Protein AF-A0A2D1VIY9-F1 (afdb_monomer_lite)

Organism: Pinus pinaster (NCBI:txid71647)

Sequence (58 aa):
MKLAHWMYAGPAHIGTLRVASSFKNVHAIMHAPLGDDYFNVMRSMLERERNFTPATAS

InterPro domains:
  IPR050152 ChlB/BchB/BchZ [PTHR33712] (1-58)

Secondary structure (DSSP, 8-state):
----S--SS--HHHHHHHHHHHSTT--EEE---TTGGGHHHHHHHHS--SSPPSEEE-

Structure (mmCIF, N/CA/C/O backbone):
data_AF-A0A2D1VIY9-F1
#
_entry.id   AF-A0A2D1VIY9-F1
#
loop_
_atom_site.group_PDB
_atom_site.id
_atom_site.type_symbol
_atom_site.label_atom_id
_atom_site.label_alt_id
_atom_site.label_comp_id
_atom_site.label_asym_id
_atom_site.label_entity_id
_atom_site.label_seq_id
_atom_site.pdbx_PDB_ins_code
_atom_site.Cartn_x
_atom_site.Cartn_y
_atom_site.Cartn_z
_atom_site.occupancy
_atom_site.B_iso_or_equiv
_atom_site.auth_seq_id
_atom_site.auth_comp_id
_atom_site.auth_asym_id
_atom_site.auth_atom_id
_atom_site.pdbx_PDB_model_num
ATOM 1 N N . MET A 1 1 ? 10.206 -7.680 -23.136 1.00 89.25 1 MET A N 1
ATOM 2 C CA . MET A 1 1 ? 9.991 -6.441 -22.350 1.00 89.25 1 MET A CA 1
ATOM 3 C C . MET A 1 1 ? 9.055 -5.520 -23.122 1.00 89.25 1 MET A C 1
ATOM 5 O O . MET A 1 1 ? 9.005 -5.647 -24.340 1.00 89.25 1 MET A O 1
ATOM 9 N N . LYS A 1 2 ? 8.298 -4.650 -22.443 1.00 95.44 2 LYS A N 1
ATOM 10 C CA . LYS A 1 2 ? 7.386 -3.676 -23.069 1.00 95.44 2 LYS A CA 1
ATOM 11 C C . LYS A 1 2 ? 7.686 -2.291 -22.505 1.00 95.44 2 LYS A C 1
ATOM 13 O O . LYS A 1 2 ? 7.788 -2.157 -21.291 1.00 95.44 2 LYS A O 1
ATOM 18 N N . LEU A 1 3 ? 7.828 -1.296 -23.375 1.00 96.81 3 LEU A N 1
ATOM 19 C CA . LEU A 1 3 ? 7.969 0.094 -22.957 1.00 96.81 3 LEU A CA 1
ATOM 20 C C . LEU A 1 3 ? 6.574 0.676 -22.708 1.00 96.81 3 LEU A C 1
ATOM 22 O O . LEU A 1 3 ? 5.732 0.653 -23.603 1.00 96.81 3 LEU A O 1
ATOM 26 N N . ALA A 1 4 ? 6.332 1.167 -21.496 1.00 97.38 4 ALA A N 1
ATOM 27 C CA . ALA A 1 4 ? 5.086 1.814 -21.106 1.00 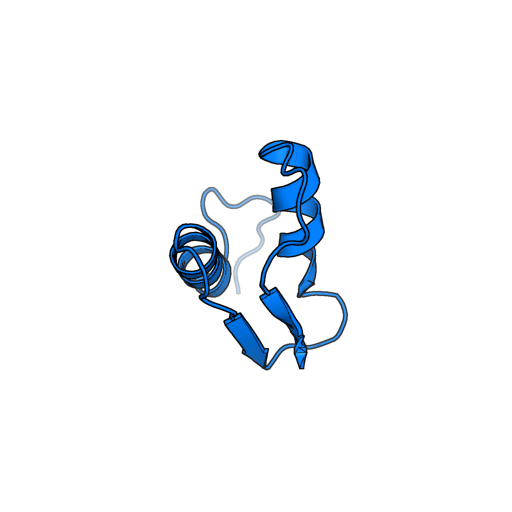97.38 4 ALA A CA 1
ATOM 28 C C . ALA A 1 4 ? 5.357 2.827 -19.988 1.00 97.38 4 ALA A C 1
ATOM 30 O O . ALA A 1 4 ? 6.216 2.599 -19.141 1.00 97.38 4 ALA A O 1
ATOM 31 N N . HIS A 1 5 ? 4.602 3.923 -19.982 1.00 97.25 5 HIS A N 1
ATOM 32 C CA . HIS A 1 5 ? 4.627 4.939 -18.921 1.00 97.25 5 HIS A CA 1
ATOM 33 C C . HIS A 1 5 ? 3.255 5.113 -18.244 1.00 97.25 5 HIS A C 1
ATOM 35 O O . HIS A 1 5 ? 3.107 5.924 -17.335 1.00 97.25 5 HIS A O 1
ATOM 41 N N . TRP A 1 6 ? 2.230 4.401 -18.722 1.00 97.88 6 TRP A N 1
ATOM 42 C CA . TRP A 1 6 ? 0.865 4.456 -18.210 1.00 97.88 6 TRP A CA 1
ATOM 43 C C . TRP A 1 6 ? 0.258 3.058 -18.177 1.00 97.88 6 TRP A C 1
ATOM 45 O O . TRP A 1 6 ? 0.491 2.245 -19.076 1.00 97.88 6 TRP A O 1
ATOM 55 N N . MET A 1 7 ? -0.545 2.794 -17.151 1.00 97.94 7 MET A N 1
ATOM 56 C CA . MET A 1 7 ? -1.291 1.553 -16.980 1.00 97.94 7 MET A CA 1
ATOM 57 C C . MET A 1 7 ? -2.693 1.887 -16.474 1.00 97.94 7 MET A C 1
ATOM 59 O O . MET A 1 7 ? -2.848 2.695 -15.565 1.00 97.94 7 MET A O 1
ATOM 63 N N . TYR A 1 8 ? -3.718 1.248 -17.043 1.00 98.00 8 TYR A N 1
ATOM 64 C CA . TYR A 1 8 ? -5.103 1.430 -16.587 1.00 98.00 8 TYR A CA 1
ATOM 65 C C . TYR A 1 8 ? -5.376 0.788 -15.220 1.00 98.00 8 TYR A C 1
ATOM 67 O O . TYR A 1 8 ? -6.264 1.235 -14.501 1.00 98.00 8 TYR A O 1
ATOM 75 N N . ALA A 1 9 ? -4.634 -0.266 -14.871 1.00 98.12 9 ALA A N 1
ATOM 76 C CA . ALA A 1 9 ? -4.792 -1.010 -13.629 1.00 98.12 9 ALA A CA 1
ATOM 77 C C . ALA A 1 9 ? -3.450 -1.127 -12.899 1.00 98.12 9 ALA A C 1
ATOM 79 O O . ALA A 1 9 ? -2.415 -1.354 -13.528 1.00 98.12 9 ALA A O 1
ATOM 80 N N . GLY A 1 10 ? -3.491 -0.976 -11.573 1.00 96.25 10 GLY A N 1
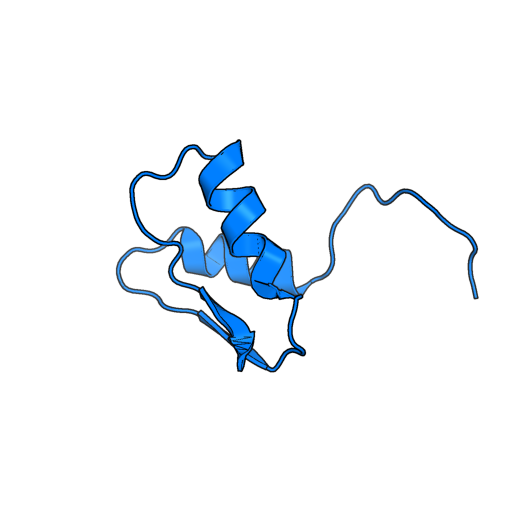ATOM 81 C CA . GLY A 1 10 ? -2.335 -1.164 -10.699 1.00 96.25 10 GLY A CA 1
ATOM 82 C C . GLY A 1 10 ? -1.959 -2.641 -10.498 1.00 96.25 10 GLY A C 1
ATOM 83 O O . GLY A 1 10 ? -2.661 -3.538 -10.973 1.00 96.25 10 GLY A O 1
ATOM 84 N N . PRO A 1 11 ? -0.858 -2.912 -9.778 1.00 97.75 11 PRO A N 1
ATOM 85 C CA . PRO A 1 11 ? -0.408 -4.270 -9.486 1.00 97.75 11 PRO A CA 1
ATOM 86 C C . PRO A 1 11 ? -1.375 -5.006 -8.543 1.00 97.75 11 PRO A C 1
ATOM 88 O O . P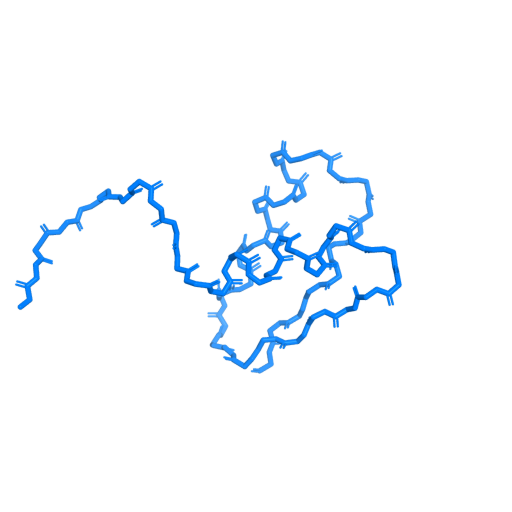RO A 1 11 ? -2.141 -4.394 -7.797 1.00 97.75 11 PRO A O 1
ATOM 91 N N . ALA A 1 12 ? -1.312 -6.341 -8.547 1.00 98.25 12 ALA A N 1
ATOM 92 C CA . ALA A 1 12 ? -2.266 -7.200 -7.837 1.00 98.25 12 ALA A CA 1
ATOM 93 C C . ALA A 1 12 ? -2.395 -6.880 -6.335 1.00 98.25 12 ALA A C 1
ATOM 95 O O . ALA A 1 12 ? -3.502 -6.901 -5.796 1.00 98.25 12 ALA A O 1
ATOM 96 N N . HIS A 1 13 ? -1.290 -6.522 -5.670 1.00 97.62 13 HIS A N 1
ATOM 97 C CA . HIS A 1 13 ? -1.289 -6.226 -4.235 1.00 97.62 13 HIS A CA 1
ATOM 98 C C . HIS A 1 13 ? -2.163 -5.014 -3.869 1.00 97.62 13 HIS A C 1
ATOM 100 O O . HIS A 1 13 ? -2.760 -5.012 -2.796 1.00 97.62 13 HIS A O 1
ATOM 106 N N . ILE A 1 14 ? -2.331 -4.028 -4.761 1.00 97.88 14 ILE A N 1
ATOM 107 C CA . ILE A 1 14 ? -3.230 -2.886 -4.521 1.00 97.88 14 ILE A CA 1
ATOM 108 C C . ILE A 1 14 ? -4.685 -3.357 -4.435 1.00 97.88 14 ILE A C 1
ATOM 110 O O . ILE A 1 14 ? -5.456 -2.844 -3.626 1.00 97.88 14 ILE A O 1
ATOM 114 N N . GLY A 1 15 ? -5.066 -4.370 -5.218 1.00 98.19 15 GLY A N 1
ATOM 115 C CA . GLY A 1 15 ? -6.386 -4.995 -5.126 1.00 98.19 15 GLY A CA 1
ATOM 116 C C . GLY A 1 15 ? -6.618 -5.641 -3.760 1.00 98.19 15 GLY A C 1
ATOM 117 O O . GLY A 1 15 ? -7.614 -5.343 -3.100 1.00 98.19 15 GLY A O 1
ATOM 118 N N . THR A 1 16 ? -5.671 -6.458 -3.297 1.00 98.19 16 THR A N 1
ATOM 119 C CA . THR A 1 16 ? -5.742 -7.103 -1.976 1.00 98.19 16 THR A CA 1
ATOM 120 C C . THR A 1 16 ? -5.808 -6.075 -0.848 1.00 98.19 16 THR A C 1
ATOM 122 O O . THR A 1 16 ? -6.631 -6.207 0.058 1.00 98.19 16 THR A O 1
ATOM 125 N N . LEU A 1 17 ? -4.998 -5.015 -0.924 1.00 98.12 17 LEU A N 1
ATOM 126 C CA . LEU A 1 17 ? -4.997 -3.949 0.073 1.00 98.12 17 LEU A CA 1
ATOM 127 C C . LEU A 1 17 ? -6.310 -3.171 0.104 1.00 98.12 17 LEU A C 1
ATOM 129 O O . LEU A 1 17 ? -6.769 -2.850 1.196 1.00 98.12 17 LEU A O 1
ATOM 133 N N . ARG A 1 18 ? -6.950 -2.914 -1.046 1.00 98.12 18 ARG A N 1
ATOM 134 C CA . ARG A 1 18 ? -8.291 -2.303 -1.104 1.00 98.12 18 ARG A CA 1
ATOM 135 C C . ARG A 1 18 ? -9.340 -3.171 -0.414 1.00 98.12 18 ARG A C 1
ATOM 137 O O . ARG A 1 18 ? -10.165 -2.643 0.325 1.00 98.12 18 ARG A O 1
ATOM 144 N N . VAL A 1 19 ? -9.290 -4.488 -0.617 1.00 98.25 19 VAL A N 1
ATOM 145 C CA . VAL A 1 19 ? -10.205 -5.427 0.048 1.00 98.25 19 VAL A CA 1
ATOM 146 C C . VAL A 1 19 ? -9.974 -5.422 1.558 1.00 98.25 19 VAL A C 1
ATOM 148 O O . VAL A 1 19 ? -10.914 -5.160 2.304 1.00 98.25 19 VAL A O 1
ATOM 151 N N . ALA A 1 20 ? -8.736 -5.620 2.020 1.00 98.25 20 ALA A N 1
ATOM 152 C CA . ALA A 1 20 ? -8.407 -5.601 3.449 1.00 98.25 20 ALA A CA 1
ATOM 153 C C . ALA A 1 20 ? -8.825 -4.279 4.119 1.00 98.25 20 ALA A C 1
ATOM 155 O O . ALA A 1 20 ? -9.470 -4.276 5.162 1.00 98.25 20 ALA A O 1
ATOM 156 N N . SER A 1 21 ? -8.545 -3.164 3.446 1.00 97.56 21 SER A N 1
ATOM 157 C CA . SER A 1 21 ? -8.869 -1.797 3.856 1.00 97.56 21 SER A CA 1
ATOM 158 C C . SER A 1 21 ? -10.362 -1.492 3.995 1.00 97.56 21 SER A C 1
ATOM 160 O O . SER A 1 21 ? -10.718 -0.538 4.690 1.00 97.56 21 SER A O 1
ATOM 162 N N . SER A 1 22 ? -11.223 -2.256 3.318 1.00 97.44 22 SER A N 1
ATOM 163 C CA . SER A 1 22 ? -12.679 -2.070 3.343 1.00 97.44 22 SER A CA 1
ATOM 164 C C . SER A 1 22 ? -13.347 -2.700 4.569 1.00 97.44 22 SER A C 1
ATOM 166 O O . SER A 1 22 ? -14.451 -2.304 4.948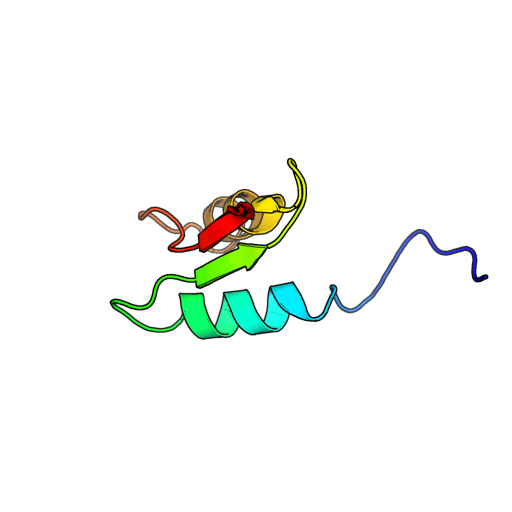 1.00 97.44 22 SER A O 1
ATOM 168 N N . PHE A 1 23 ? -12.674 -3.654 5.219 1.00 98.19 23 PHE A N 1
ATOM 169 C CA . PHE A 1 23 ? -13.157 -4.290 6.437 1.00 98.19 23 PHE A CA 1
ATOM 170 C C . PHE A 1 23 ? -12.684 -3.533 7.679 1.00 98.19 23 PHE A C 1
ATOM 172 O O . PHE A 1 23 ? -11.606 -2.944 7.717 1.00 98.19 23 PHE A O 1
ATOM 179 N N . LYS A 1 24 ? -13.494 -3.578 8.739 1.00 96.88 24 LYS A N 1
ATOM 180 C CA . LYS A 1 24 ? -13.080 -3.098 10.061 1.00 96.88 24 LYS A CA 1
ATOM 181 C C . LYS A 1 24 ? -12.263 -4.182 10.760 1.00 96.88 24 LYS A C 1
ATOM 183 O O . LYS A 1 24 ? -12.604 -5.356 10.660 1.00 96.88 24 LYS A O 1
ATOM 188 N N . ASN A 1 25 ? -11.244 -3.773 11.515 1.00 97.50 25 ASN A N 1
ATOM 189 C CA . ASN A 1 25 ? -10.383 -4.662 12.309 1.00 97.50 25 ASN A CA 1
ATOM 190 C C . ASN A 1 25 ? -9.611 -5.713 11.483 1.00 97.50 25 ASN A C 1
ATOM 192 O O . ASN A 1 25 ? -9.306 -6.790 11.987 1.00 97.50 25 ASN A O 1
ATOM 196 N N . VAL A 1 26 ? -9.283 -5.399 10.226 1.00 98.38 26 VAL A N 1
ATOM 197 C CA . VAL A 1 26 ? -8.386 -6.199 9.380 1.00 98.38 26 VAL A CA 1
ATOM 198 C C . VAL A 1 26 ? -7.142 -5.368 9.088 1.00 98.38 26 VAL A C 1
ATOM 200 O O . VAL A 1 26 ? -7.260 -4.250 8.593 1.00 98.38 26 VAL A O 1
ATOM 203 N N . HIS A 1 27 ? -5.959 -5.911 9.391 1.00 98.31 27 HIS A N 1
ATOM 204 C CA . HIS A 1 27 ? -4.670 -5.273 9.108 1.00 98.31 27 HIS A CA 1
ATOM 205 C C . HIS A 1 27 ? -3.874 -6.119 8.122 1.00 98.31 27 HIS A C 1
ATOM 207 O O . HIS A 1 27 ? -3.697 -7.318 8.336 1.00 98.31 27 HIS A O 1
ATOM 213 N N . ALA A 1 28 ? -3.402 -5.503 7.042 1.00 98.06 28 ALA A N 1
ATOM 214 C CA . ALA A 1 28 ? -2.601 -6.178 6.031 1.00 98.06 28 ALA A CA 1
ATOM 215 C C . ALA A 1 28 ? -1.106 -5.919 6.253 1.00 98.06 28 ALA A C 1
ATOM 217 O O . ALA A 1 28 ? -0.689 -4.783 6.471 1.00 98.06 28 ALA A O 1
ATOM 218 N N . ILE A 1 29 ? -0.291 -6.968 6.141 1.00 98.06 29 ILE A N 1
ATOM 219 C CA . ILE A 1 29 ? 1.171 -6.852 6.105 1.00 98.06 29 ILE A CA 1
ATOM 220 C C . ILE A 1 29 ? 1.637 -7.332 4.735 1.00 98.06 29 ILE A C 1
ATOM 222 O O . ILE A 1 29 ? 1.276 -8.429 4.304 1.00 98.06 29 ILE A O 1
ATOM 226 N N . MET A 1 30 ? 2.396 -6.495 4.036 1.00 97.56 30 MET A N 1
ATOM 227 C CA . MET A 1 30 ? 2.950 -6.799 2.725 1.00 97.56 30 MET A CA 1
ATOM 228 C C . MET A 1 30 ? 4.448 -7.036 2.851 1.00 97.56 30 MET A C 1
ATOM 230 O O . MET A 1 30 ? 5.167 -6.154 3.303 1.00 97.56 30 MET A O 1
ATOM 234 N N . HIS A 1 31 ? 4.915 -8.194 2.393 1.00 98.19 31 HIS A N 1
ATOM 235 C CA . HIS A 1 31 ? 6.342 -8.412 2.195 1.00 98.19 31 HIS A CA 1
ATOM 236 C C . HIS A 1 31 ? 6.803 -7.623 0.963 1.00 98.19 31 HIS A C 1
ATOM 238 O O . HIS A 1 31 ? 6.529 -8.039 -0.169 1.00 98.19 31 HIS A O 1
ATOM 244 N N . ALA A 1 32 ? 7.421 -6.464 1.181 1.00 97.69 32 ALA A N 1
ATOM 245 C CA . ALA A 1 32 ? 7.732 -5.504 0.126 1.00 97.69 32 ALA A CA 1
ATOM 246 C C . ALA A 1 32 ? 8.903 -4.583 0.511 1.00 97.69 32 ALA A C 1
ATOM 248 O O . ALA A 1 32 ? 9.099 -4.294 1.690 1.00 97.69 32 ALA A O 1
ATOM 249 N N . PRO A 1 33 ? 9.685 -4.099 -0.470 1.00 97.62 33 PRO A N 1
ATOM 250 C CA . PRO A 1 33 ? 10.760 -3.151 -0.213 1.00 97.62 33 PRO A CA 1
ATOM 251 C C . PRO A 1 33 ? 10.234 -1.789 0.263 1.00 97.62 33 PRO A C 1
ATOM 253 O O . PRO A 1 33 ? 9.070 -1.429 0.077 1.00 97.62 33 PRO A O 1
ATOM 256 N N . LEU A 1 34 ? 11.139 -0.992 0.835 1.00 96.94 34 LEU A N 1
ATOM 257 C CA . LEU A 1 34 ? 10.855 0.383 1.237 1.00 96.94 34 LEU A CA 1
ATOM 258 C C . LEU A 1 34 ? 10.339 1.212 0.047 1.00 96.94 34 LEU A C 1
ATOM 260 O O . LEU A 1 34 ? 10.995 1.279 -0.992 1.00 96.94 34 LEU A O 1
ATOM 264 N N . GLY A 1 35 ? 9.197 1.879 0.234 1.00 96.88 35 GLY A N 1
ATOM 265 C CA . GLY A 1 35 ? 8.550 2.733 -0.766 1.00 96.88 35 GLY A CA 1
ATOM 266 C C . GLY A 1 35 ? 7.317 2.114 -1.432 1.00 96.88 35 GLY A C 1
ATOM 267 O O . GLY A 1 35 ? 6.473 2.855 -1.940 1.00 96.88 35 GLY A O 1
ATOM 268 N N . ASP A 1 36 ? 7.143 0.788 -1.371 1.00 97.62 36 ASP A N 1
ATOM 269 C CA . ASP A 1 36 ? 5.932 0.112 -1.871 1.00 97.62 36 ASP A CA 1
ATOM 270 C C . ASP A 1 36 ? 4.698 0.344 -0.964 1.00 97.62 36 ASP A C 1
ATOM 272 O O . ASP A 1 36 ? 3.574 -0.036 -1.296 1.00 97.62 36 ASP A O 1
ATOM 276 N N . ASP A 1 37 ? 4.870 1.052 0.156 1.00 97.12 37 ASP A N 1
ATOM 277 C CA . ASP A 1 37 ? 3.816 1.519 1.061 1.00 97.12 37 ASP A CA 1
ATOM 278 C C . ASP A 1 37 ? 3.093 2.794 0.574 1.00 97.12 37 ASP A C 1
ATOM 280 O O . ASP A 1 37 ? 2.220 3.321 1.272 1.00 97.12 37 ASP A O 1
ATOM 284 N N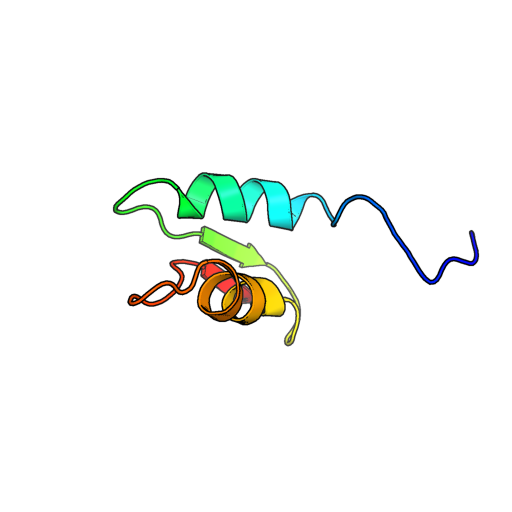 . TYR A 1 38 ? 3.356 3.248 -0.661 1.00 97.69 38 TYR A N 1
ATOM 285 C CA . TYR A 1 38 ? 2.676 4.387 -1.306 1.00 97.69 38 TYR A CA 1
ATOM 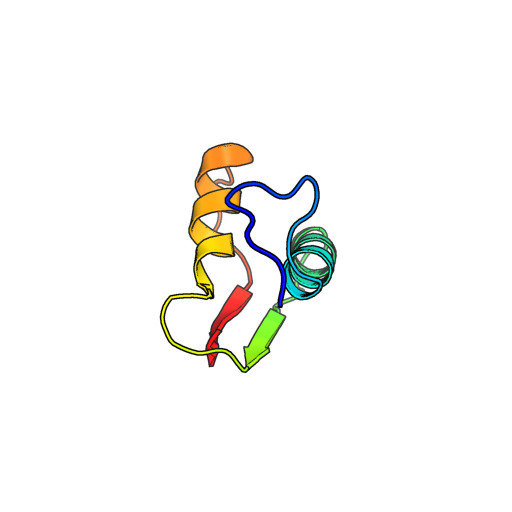286 C C . TYR A 1 38 ? 1.141 4.253 -1.363 1.00 97.69 38 TYR A C 1
ATOM 288 O O . TYR A 1 38 ? 0.432 5.253 -1.520 1.00 97.69 38 TYR A O 1
ATOM 296 N N . PHE A 1 39 ? 0.599 3.043 -1.178 1.00 98.06 39 PHE A N 1
ATOM 297 C CA . PHE A 1 39 ? -0.834 2.818 -0.975 1.00 98.06 39 PHE A CA 1
ATOM 298 C C . PHE A 1 39 ? -1.409 3.655 0.177 1.00 98.06 39 PHE A C 1
ATOM 300 O O . PHE A 1 39 ? -2.507 4.198 0.044 1.00 98.06 39 PHE A O 1
ATOM 307 N N . ASN A 1 40 ? -0.655 3.829 1.264 1.00 98.00 40 ASN A N 1
ATOM 308 C CA . ASN A 1 40 ? -1.078 4.623 2.417 1.00 98.00 40 ASN A CA 1
ATOM 309 C C . ASN A 1 40 ? -1.280 6.098 2.035 1.00 98.00 40 ASN A C 1
ATOM 311 O O . ASN A 1 40 ? -2.246 6.731 2.470 1.00 98.00 40 ASN A O 1
ATOM 315 N N . VAL A 1 41 ? -0.419 6.631 1.162 1.00 98.19 41 VAL A N 1
ATOM 316 C CA . VAL A 1 41 ? -0.531 8.002 0.642 1.00 98.19 41 VAL A CA 1
ATOM 317 C C . VAL A 1 41 ? -1.734 8.123 -0.290 1.00 98.19 41 VAL A C 1
ATOM 319 O O . VAL A 1 41 ? -2.555 9.020 -0.117 1.00 98.19 41 VAL A O 1
ATOM 322 N N . MET A 1 42 ? -1.892 7.201 -1.246 1.00 97.94 42 MET A N 1
ATOM 323 C CA . MET A 1 42 ? -3.033 7.229 -2.170 1.00 97.94 42 MET A CA 1
ATOM 324 C C . MET A 1 42 ? -4.366 7.176 -1.424 1.00 97.94 42 MET A C 1
ATOM 326 O O . MET A 1 42 ? -5.254 7.978 -1.705 1.00 97.94 42 MET A O 1
ATOM 330 N N . ARG A 1 43 ? -4.505 6.258 -0.462 1.00 97.50 43 ARG A N 1
ATOM 331 C CA . ARG A 1 43 ? -5.754 6.072 0.276 1.00 97.50 43 ARG A CA 1
ATOM 332 C C . ARG A 1 43 ? -6.094 7.284 1.134 1.00 97.50 43 ARG A C 1
ATOM 334 O O . ARG A 1 43 ? -7.186 7.830 1.007 1.00 97.50 43 ARG A O 1
ATOM 341 N N . SER A 1 44 ? -5.160 7.728 1.971 1.00 98.12 44 SER A N 1
ATOM 342 C CA . SER A 1 44 ? -5.391 8.875 2.858 1.00 98.12 44 SER A CA 1
ATOM 343 C C . SER A 1 44 ? -5.750 10.145 2.084 1.00 98.12 44 SER A C 1
ATOM 345 O O . SER A 1 44 ? -6.676 10.855 2.471 1.00 98.12 44 SER A O 1
ATOM 347 N N . MET A 1 45 ? -5.090 10.398 0.951 1.00 98.31 45 MET A N 1
ATOM 348 C CA . MET A 1 45 ? -5.315 11.608 0.159 1.00 98.31 45 MET A CA 1
ATOM 349 C C . MET A 1 45 ? -6.578 11.531 -0.704 1.00 98.31 45 MET A C 1
ATOM 351 O O . MET A 1 45 ? -7.388 12.458 -0.687 1.00 98.31 45 MET A O 1
ATOM 355 N N . LEU A 1 46 ? -6.764 10.446 -1.462 1.00 98.06 46 LEU A N 1
ATOM 356 C CA . LEU A 1 46 ? -7.841 10.350 -2.454 1.00 98.06 46 LEU A CA 1
ATOM 357 C C . LEU A 1 46 ? -9.179 9.941 -1.834 1.00 98.06 46 LEU A C 1
ATOM 359 O O . LEU A 1 46 ? -10.214 10.469 -2.235 1.00 98.06 46 LEU A O 1
ATOM 363 N N . GLU A 1 47 ? -9.175 9.053 -0.836 1.00 97.56 47 GLU A N 1
ATOM 364 C CA . GLU A 1 47 ? -10.393 8.693 -0.091 1.00 97.56 47 GLU A CA 1
ATOM 365 C C . GLU A 1 47 ? -10.671 9.668 1.063 1.00 97.56 47 GLU A C 1
ATOM 367 O O . GLU A 1 47 ? -11.738 9.615 1.672 1.00 97.56 47 GLU A O 1
ATOM 372 N N . ARG A 1 48 ? -9.741 10.597 1.340 1.00 97.44 48 ARG A N 1
ATOM 373 C CA . ARG A 1 48 ? -9.815 11.568 2.447 1.00 97.44 48 ARG A CA 1
ATOM 374 C C . ARG A 1 48 ? -10.058 10.879 3.793 1.00 97.44 48 ARG A C 1
ATOM 376 O O . ARG A 1 48 ? -10.834 11.363 4.622 1.00 97.44 48 ARG A O 1
ATOM 383 N N . GLU A 1 49 ? -9.408 9.732 3.979 1.00 96.31 49 GLU A N 1
ATOM 384 C CA . GLU A 1 49 ? -9.537 8.911 5.178 1.00 96.31 49 GLU A CA 1
ATOM 385 C C . GLU A 1 49 ? -9.006 9.678 6.397 1.00 96.31 49 GLU A C 1
ATOM 387 O O . GLU A 1 49 ? -7.946 10.306 6.348 1.00 96.31 49 GLU A O 1
ATOM 392 N N . ARG A 1 50 ? -9.767 9.655 7.497 1.00 96.75 50 ARG A N 1
ATOM 393 C CA . ARG A 1 50 ? -9.392 10.354 8.738 1.00 96.75 50 ARG A CA 1
ATOM 394 C C . ARG A 1 50 ? -8.493 9.503 9.627 1.00 96.75 50 ARG A C 1
ATOM 396 O O . ARG A 1 50 ? -7.794 10.050 10.475 1.00 96.75 50 ARG A O 1
ATOM 403 N N . ASN A 1 51 ? -8.551 8.185 9.462 1.00 96.56 51 ASN A N 1
ATOM 404 C CA . ASN A 1 51 ? -7.773 7.227 10.236 1.00 96.56 51 ASN A CA 1
ATOM 405 C C . ASN A 1 51 ? -6.508 6.792 9.484 1.00 96.56 51 ASN A C 1
ATOM 407 O O . ASN A 1 51 ? -6.365 6.994 8.279 1.00 96.56 51 ASN A O 1
ATOM 411 N N . PHE A 1 52 ? -5.588 6.138 10.191 1.00 97.19 52 PHE A N 1
ATOM 412 C CA . PHE A 1 52 ? -4.464 5.486 9.527 1.00 97.19 52 PHE A CA 1
ATOM 413 C C . PHE A 1 52 ? -4.943 4.315 8.666 1.00 97.19 52 PHE A C 1
ATOM 415 O O . PHE A 1 52 ? -5.846 3.566 9.043 1.00 97.19 52 PHE A O 1
ATOM 422 N N . THR A 1 53 ? -4.311 4.148 7.506 1.00 97.25 53 THR A N 1
ATOM 423 C CA . THR A 1 53 ? -4.556 2.987 6.648 1.00 97.25 53 THR A CA 1
ATOM 424 C C . THR A 1 53 ? -4.012 1.729 7.345 1.00 97.25 53 THR A C 1
ATOM 426 O O . THR A 1 53 ? -2.848 1.737 7.746 1.00 97.25 53 THR A O 1
ATOM 429 N N . PRO A 1 54 ? -4.803 0.648 7.499 1.00 97.81 54 PRO A N 1
ATOM 430 C CA . PRO A 1 54 ? -4.393 -0.568 8.197 1.00 97.81 54 PRO A CA 1
ATOM 431 C C . PRO A 1 54 ? -3.560 -1.477 7.275 1.00 97.81 54 PRO A C 1
ATOM 433 O O . PRO A 1 54 ? -3.943 -2.605 6.954 1.00 97.81 54 PRO A O 1
ATOM 436 N N . ALA A 1 55 ? -2.438 -0.945 6.787 1.00 97.62 55 ALA A N 1
ATOM 437 C CA . ALA A 1 55 ? -1.489 -1.643 5.931 1.00 97.62 55 ALA A CA 1
ATOM 438 C C . ALA A 1 55 ? -0.043 -1.275 6.298 1.00 97.62 55 ALA A C 1
ATOM 440 O O . ALA A 1 55 ? 0.283 -0.101 6.493 1.00 97.62 55 ALA A O 1
ATOM 441 N N . THR A 1 56 ? 0.836 -2.274 6.366 1.00 98.12 56 THR A N 1
ATOM 442 C CA . THR A 1 56 ? 2.264 -2.099 6.680 1.00 98.12 56 THR A CA 1
ATOM 443 C C . THR A 1 56 ? 3.120 -2.896 5.700 1.00 98.12 56 THR A C 1
ATOM 445 O O . THR A 1 56 ? 2.780 -4.035 5.388 1.00 98.12 56 THR A O 1
ATOM 448 N N . ALA A 1 57 ? 4.220 -2.311 5.222 1.00 95.56 57 ALA A N 1
ATOM 449 C CA . ALA A 1 57 ? 5.251 -3.035 4.481 1.00 95.56 57 ALA A CA 1
ATOM 450 C C . ALA A 1 57 ? 6.317 -3.573 5.454 1.00 95.56 57 ALA A C 1
ATOM 452 O O . ALA A 1 57 ? 6.696 -2.866 6.391 1.00 95.56 57 ALA A O 1
ATOM 453 N N . SER A 1 58 ? 6.759 -4.815 5.249 1.00 90.31 58 SER A N 1
ATOM 454 C CA . SER A 1 58 ? 7.792 -5.508 6.034 1.00 90.31 58 SER A CA 1
ATOM 455 C C . SER A 1 58 ? 8.862 -6.115 5.144 1.00 90.31 58 SER A C 1
ATOM 457 O O . SER A 1 58 ? 8.449 -6.724 4.126 1.00 90.31 58 SER A O 1
#

Radius of gyration: 12.56 Å; chains: 1; bounding box: 24×20×35 Å

Foldseek 3Di:
DDDDDDDPDDDPVLVVLVVQQVDPPGAEEAADDPPPVCSQVCCCPVVVDPDGRRYYYD

pLDDT: mean 97.33, std 1.57, range [89.25, 98.38]